Protein AF-A0A7R9PU24-F1 (afdb_monomer_lite)

Sequence (132 aa):
MDVPAMAMKAMMFADGCDGCYFPVEFQGIFLIQASGGVDGGVVTYSEIAIEADGIVPWGRCHSRRGNHIILKDSTGAEDCHRCLHLTMKTPNVIVLHTEGLARCYTNEDAARATCPTDKDVLEKKFNEIMLF

Radius of gyration: 17.46 Å; chains: 1; bounding box: 59×40×49 Å

Structure (mmCIF, N/CA/C/O backbone):
data_AF-A0A7R9PU24-F1
#
_entry.id   AF-A0A7R9PU24-F1
#
loop_
_atom_site.group_PDB
_atom_site.id
_atom_site.type_symbol
_atom_site.label_atom_id
_atom_site.label_alt_id
_atom_site.label_comp_id
_atom_site.label_asym_id
_atom_site.label_entity_id
_atom_site.label_seq_id
_atom_site.pdbx_PDB_ins_code
_atom_site.Cartn_x
_atom_site.Cartn_y
_atom_site.Cartn_z
_atom_site.occupancy
_atom_site.B_iso_or_equiv
_atom_site.auth_seq_id
_atom_site.auth_comp_id
_atom_site.auth_asym_id
_atom_site.auth_atom_id
_atom_site.pdbx_PDB_model_num
ATOM 1 N N . MET A 1 1 ? 42.529 -2.473 32.301 1.00 38.25 1 MET A N 1
ATOM 2 C CA . MET A 1 1 ? 42.707 -1.601 31.1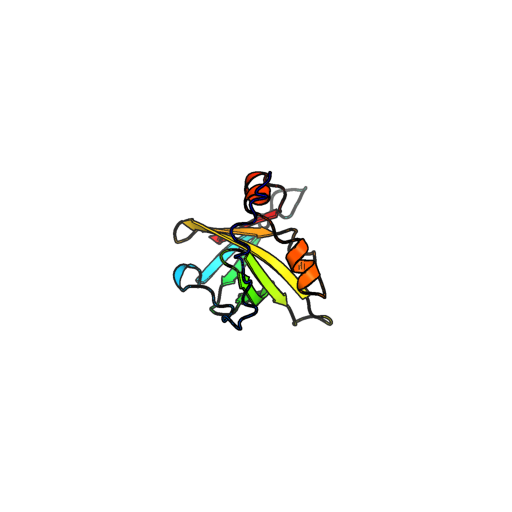32 1.00 38.25 1 MET A CA 1
ATOM 3 C C . MET A 1 1 ? 42.478 -2.475 29.904 1.00 38.25 1 MET A C 1
ATOM 5 O O . MET A 1 1 ? 43.338 -3.292 29.624 1.00 38.25 1 MET A O 1
ATOM 9 N N . ASP A 1 2 ? 41.344 -2.552 29.217 1.00 38.44 2 ASP A N 1
ATOM 10 C CA . ASP A 1 2 ? 40.055 -1.862 29.255 1.00 38.44 2 ASP A CA 1
ATOM 11 C C . ASP A 1 2 ? 39.055 -2.771 28.516 1.00 38.44 2 ASP A C 1
ATOM 13 O O . ASP A 1 2 ? 39.410 -3.420 27.533 1.00 38.44 2 ASP A O 1
ATOM 17 N N . VAL A 1 3 ? 37.817 -2.846 29.002 1.00 44.97 3 VAL A N 1
ATOM 18 C CA . VAL A 1 3 ? 36.692 -3.478 28.299 1.00 44.97 3 VAL A CA 1
ATOM 19 C C . VAL A 1 3 ? 36.123 -2.458 27.311 1.00 44.97 3 VAL A C 1
ATOM 21 O O . VAL A 1 3 ? 35.691 -1.399 27.766 1.00 44.97 3 VAL A O 1
ATOM 24 N N . PRO A 1 4 ? 35.979 -2.769 26.011 1.00 41.56 4 PRO A N 1
ATOM 25 C CA . PRO A 1 4 ? 34.916 -2.189 25.217 1.00 41.56 4 PRO A CA 1
ATOM 26 C C . PRO A 1 4 ? 33.795 -3.219 25.061 1.00 41.56 4 PRO A C 1
ATOM 28 O O . PRO A 1 4 ? 33.967 -4.322 24.541 1.00 41.56 4 PRO A O 1
ATOM 31 N N . ALA A 1 5 ? 32.625 -2.833 25.555 1.00 48.00 5 ALA A N 1
ATOM 32 C CA . ALA A 1 5 ? 31.369 -3.522 25.352 1.00 48.00 5 ALA A CA 1
ATOM 33 C C . ALA A 1 5 ? 30.999 -3.534 23.859 1.00 48.00 5 ALA A C 1
ATOM 35 O O . ALA A 1 5 ? 30.764 -2.486 23.266 1.00 48.00 5 ALA A O 1
ATOM 36 N N . MET A 1 6 ? 30.874 -4.721 23.268 1.00 39.22 6 MET A N 1
ATOM 37 C CA . MET A 1 6 ? 30.027 -4.945 22.091 1.00 39.22 6 MET A CA 1
ATOM 38 C C . MET A 1 6 ? 29.196 -6.199 22.334 1.00 39.22 6 MET A C 1
ATOM 40 O O . MET A 1 6 ? 29.400 -7.259 21.749 1.00 39.22 6 MET A O 1
ATOM 44 N N . ALA A 1 7 ? 28.267 -6.065 23.277 1.00 41.62 7 ALA A N 1
ATOM 45 C CA . ALA A 1 7 ? 27.180 -7.006 23.443 1.00 41.62 7 ALA A CA 1
ATOM 46 C C . ALA A 1 7 ? 26.103 -6.722 22.383 1.00 41.62 7 ALA A C 1
ATOM 48 O O . ALA A 1 7 ? 25.720 -5.576 22.163 1.00 41.62 7 ALA A O 1
ATOM 49 N N . MET A 1 8 ? 25.607 -7.809 21.789 1.00 39.47 8 MET A N 1
ATOM 50 C CA . MET A 1 8 ? 24.365 -7.909 21.013 1.00 39.47 8 MET A CA 1
ATOM 51 C C . MET A 1 8 ? 24.375 -7.280 19.614 1.00 39.47 8 MET A C 1
ATOM 53 O O . MET A 1 8 ? 23.608 -6.382 19.283 1.00 39.47 8 MET A O 1
ATOM 57 N N . LYS A 1 9 ? 25.156 -7.891 18.720 1.00 40.47 9 LYS A N 1
ATOM 58 C CA . LYS A 1 9 ? 24.836 -7.910 17.290 1.00 40.47 9 LYS A CA 1
ATOM 59 C C . LYS A 1 9 ? 23.733 -8.945 17.058 1.00 40.47 9 LYS A C 1
ATOM 61 O O . LYS A 1 9 ? 24.003 -10.087 16.709 1.00 40.47 9 LYS A O 1
ATOM 66 N N . ALA A 1 10 ? 22.495 -8.551 17.320 1.00 44.66 10 ALA A N 1
ATOM 67 C CA . ALA A 1 10 ? 21.322 -9.361 17.032 1.00 44.66 10 ALA A CA 1
ATOM 68 C C . ALA A 1 10 ? 20.235 -8.484 16.420 1.00 44.66 10 ALA A C 1
ATOM 70 O O . ALA A 1 10 ? 19.348 -8.012 17.113 1.00 44.66 10 ALA A O 1
ATOM 71 N N . MET A 1 11 ? 20.308 -8.300 15.106 1.00 37.00 11 MET A N 1
ATOM 72 C CA . MET A 1 11 ? 19.125 -8.369 14.255 1.00 37.00 11 MET A CA 1
ATOM 73 C C . MET A 1 11 ? 19.579 -9.094 12.999 1.00 37.00 11 MET A C 1
ATOM 75 O O . MET A 1 11 ? 20.125 -8.502 12.075 1.00 37.00 11 MET A O 1
ATOM 79 N N . MET A 1 12 ? 19.446 -10.417 13.030 1.00 37.59 12 MET A N 1
ATOM 80 C CA . MET A 1 12 ? 19.386 -11.197 11.808 1.00 37.59 12 MET A CA 1
ATOM 81 C C . MET A 1 12 ? 18.098 -10.765 11.116 1.00 37.59 12 MET A C 1
ATOM 83 O O . MET A 1 12 ? 17.005 -11.035 11.606 1.00 37.59 12 MET A O 1
ATOM 87 N N . PHE A 1 13 ? 18.221 -10.014 10.030 1.00 41.72 13 PHE A N 1
ATOM 88 C CA . PHE A 1 13 ? 17.125 -9.878 9.091 1.00 41.72 13 PHE A CA 1
ATOM 89 C C . PHE A 1 13 ? 17.193 -11.173 8.304 1.00 41.72 13 PHE A C 1
ATOM 91 O O . PHE A 1 13 ? 18.016 -11.322 7.405 1.00 41.72 13 PHE A O 1
ATOM 98 N N . ALA A 1 14 ? 16.442 -12.162 8.780 1.00 41.06 14 ALA A N 1
ATOM 99 C CA . ALA A 1 14 ? 16.131 -13.329 7.994 1.00 41.06 14 ALA A CA 1
ATOM 100 C C . ALA A 1 14 ? 15.476 -12.816 6.708 1.00 41.06 14 ALA A C 1
ATOM 102 O O . ALA A 1 14 ? 14.311 -12.429 6.709 1.00 41.06 14 ALA A O 1
ATOM 103 N N . ASP A 1 15 ? 16.267 -12.776 5.639 1.00 47.88 15 ASP A N 1
ATOM 104 C CA . ASP A 1 15 ? 15.805 -12.843 4.257 1.00 47.88 15 ASP A CA 1
ATOM 105 C C . ASP A 1 15 ? 15.262 -14.268 4.059 1.00 47.88 15 ASP A C 1
ATOM 107 O O . ASP A 1 15 ? 15.888 -15.166 3.504 1.00 47.88 15 ASP A O 1
ATOM 111 N N . GLY A 1 16 ? 14.167 -14.536 4.764 1.00 43.84 16 GLY A N 1
ATOM 112 C CA . GLY A 1 16 ? 13.409 -15.764 4.713 1.00 43.84 16 GLY A CA 1
ATOM 113 C C . GLY A 1 16 ? 12.125 -15.433 3.988 1.00 43.84 16 GLY A C 1
ATOM 114 O O . GLY A 1 16 ? 11.535 -14.386 4.237 1.00 43.84 16 GLY A O 1
ATOM 115 N N . CYS A 1 17 ? 11.732 -16.320 3.085 1.00 44.59 17 CYS A N 1
ATOM 116 C CA . CYS A 1 17 ? 10.502 -16.311 2.306 1.00 44.59 17 CYS A CA 1
ATOM 117 C C . CYS A 1 17 ? 9.255 -16.386 3.221 1.00 44.59 17 CYS A C 1
ATOM 119 O O . CYS A 1 17 ? 8.496 -17.351 3.182 1.00 44.59 17 CYS A O 1
ATOM 121 N N . ASP A 1 18 ? 9.085 -15.411 4.113 1.00 49.50 18 ASP A N 1
ATOM 122 C CA . ASP A 1 18 ? 7.924 -15.265 4.974 1.00 49.50 18 ASP A CA 1
ATOM 123 C C . ASP A 1 18 ? 6.843 -14.663 4.088 1.00 49.50 18 ASP A C 1
ATOM 125 O O . ASP A 1 18 ? 6.953 -13.526 3.620 1.00 49.50 18 ASP A O 1
ATOM 129 N N . GLY A 1 19 ? 5.874 -15.503 3.727 1.00 62.44 19 GLY A N 1
ATOM 130 C CA . GLY A 1 19 ? 4.837 -15.152 2.773 1.00 62.44 19 GLY A CA 1
ATOM 131 C C . GLY A 1 19 ? 4.240 -13.791 3.111 1.00 62.44 19 GLY A C 1
ATOM 132 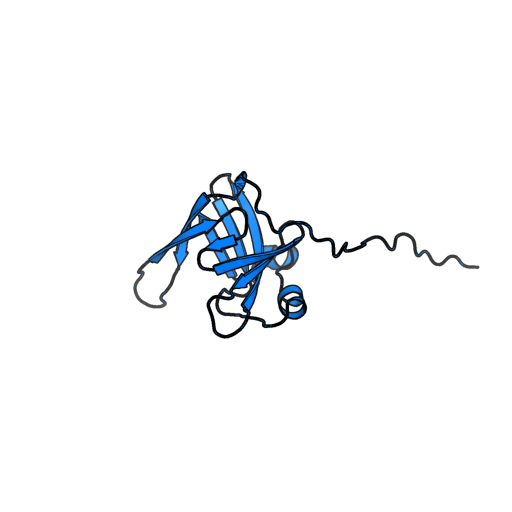O O . GLY A 1 19 ? 3.884 -13.520 4.257 1.00 62.44 19 GLY A O 1
ATOM 133 N N . CYS A 1 20 ? 4.164 -12.925 2.105 1.00 79.88 20 CYS A N 1
ATOM 134 C CA . CYS A 1 20 ? 3.643 -11.575 2.238 1.00 79.88 20 CYS A CA 1
ATOM 135 C C . CYS A 1 20 ? 2.115 -11.647 2.371 1.00 79.88 20 CYS A C 1
ATOM 137 O O . CYS A 1 20 ? 1.380 -11.368 1.429 1.00 79.88 20 CYS A O 1
ATOM 139 N N . TYR A 1 21 ? 1.656 -12.117 3.533 1.00 84.75 21 TYR A N 1
ATOM 140 C CA . TYR A 1 21 ? 0.252 -12.346 3.817 1.00 84.75 21 TYR A CA 1
ATOM 141 C C . TYR A 1 21 ? -0.282 -11.317 4.800 1.00 84.75 21 TYR A C 1
ATOM 143 O O . TYR A 1 21 ? 0.336 -11.041 5.835 1.00 84.75 21 TYR A O 1
ATOM 151 N N . PHE A 1 22 ? -1.452 -10.766 4.498 1.00 86.69 22 PHE A N 1
ATOM 152 C CA . PHE A 1 22 ? -2.192 -9.932 5.433 1.00 86.69 22 PHE A CA 1
ATOM 153 C C . PHE A 1 22 ? -2.983 -10.825 6.398 1.00 86.69 22 PHE A C 1
ATOM 155 O O . PHE A 1 22 ? -3.641 -11.767 5.953 1.00 86.69 22 PHE A O 1
ATOM 162 N N . PRO A 1 23 ? -2.935 -10.581 7.720 1.00 87.44 23 PRO A N 1
ATOM 163 C CA . PRO A 1 23 ? -3.785 -11.284 8.672 1.00 87.44 23 PRO A CA 1
ATOM 164 C C . PRO A 1 23 ? -5.254 -11.024 8.347 1.00 87.44 23 PRO A C 1
ATOM 166 O O . PRO A 1 23 ? -5.608 -9.960 7.841 1.00 87.44 23 PRO A O 1
ATOM 169 N N . VAL A 1 24 ? -6.108 -11.991 8.681 1.00 87.81 24 VAL A N 1
ATOM 170 C CA . VAL A 1 24 ? -7.550 -11.953 8.385 1.00 87.81 24 VAL A CA 1
ATOM 171 C C . VAL A 1 24 ? -8.242 -10.696 8.919 1.00 87.81 24 VAL A C 1
ATOM 173 O O . VAL A 1 24 ? -9.194 -10.222 8.319 1.00 87.81 24 VAL A O 1
ATOM 176 N N . GLU A 1 25 ? -7.726 -10.112 10.000 1.00 87.44 25 GLU A N 1
ATOM 177 C CA . GLU A 1 25 ? -8.252 -8.883 10.605 1.00 87.44 25 GLU A CA 1
ATOM 178 C C . GLU A 1 25 ? -8.113 -7.658 9.688 1.00 87.44 25 GLU A C 1
ATOM 180 O O . GLU A 1 25 ? -8.861 -6.699 9.827 1.00 87.44 25 GLU A O 1
ATOM 185 N N . PHE A 1 26 ? -7.146 -7.674 8.767 1.00 87.94 26 PHE A N 1
ATOM 186 C CA . PHE A 1 26 ? -6.931 -6.601 7.797 1.00 87.94 26 PHE A CA 1
ATOM 187 C C . PHE A 1 26 ? -7.583 -6.898 6.447 1.00 87.94 26 PHE A C 1
ATOM 189 O O . PHE A 1 26 ? -7.644 -6.004 5.610 1.00 87.94 26 PHE A O 1
ATOM 196 N N . GLN A 1 27 ? -8.026 -8.134 6.209 1.00 91.56 27 GLN A N 1
ATOM 197 C CA . GLN A 1 27 ? -8.616 -8.524 4.935 1.00 91.56 27 GLN A CA 1
ATOM 198 C C . GLN A 1 27 ? -10.052 -8.013 4.837 1.00 91.56 27 GLN A C 1
ATOM 200 O O . GLN A 1 27 ? -10.830 -8.117 5.785 1.00 91.56 27 GLN A O 1
ATOM 205 N N . GLY A 1 28 ? -10.416 -7.487 3.674 1.00 91.62 28 GLY A N 1
ATOM 206 C CA . GLY A 1 28 ? -11.738 -6.918 3.456 1.00 91.62 28 GLY A CA 1
ATOM 207 C C . GLY A 1 28 ? -11.767 -5.893 2.336 1.00 91.62 28 GLY A C 1
ATOM 208 O O . GLY A 1 28 ? -10.761 -5.620 1.681 1.00 91.62 28 GLY A O 1
ATOM 209 N N . ILE A 1 29 ? -12.950 -5.330 2.121 1.00 92.62 29 ILE A N 1
ATOM 210 C CA . ILE A 1 29 ? -13.173 -4.227 1.191 1.00 92.62 29 ILE A CA 1
ATOM 211 C C . ILE A 1 29 ? -13.369 -2.975 2.033 1.00 92.62 29 ILE A C 1
ATOM 213 O O . ILE A 1 29 ? -14.218 -2.960 2.923 1.00 92.62 29 ILE A O 1
ATOM 217 N N . PHE A 1 30 ? -12.584 -1.951 1.736 1.00 91.69 30 PHE A N 1
ATOM 218 C CA . PHE A 1 30 ? -12.573 -0.679 2.435 1.00 91.69 30 PHE A CA 1
ATOM 219 C C . PHE A 1 30 ? -12.826 0.464 1.462 1.00 91.69 30 PHE A C 1
ATOM 221 O O . PHE A 1 30 ? -12.519 0.378 0.271 1.00 91.69 30 PHE A O 1
ATOM 228 N N . LEU A 1 31 ? -13.330 1.573 1.984 1.00 89.81 31 LEU A N 1
ATOM 229 C CA . LEU A 1 31 ? -13.474 2.823 1.259 1.00 89.81 31 LEU A CA 1
ATOM 230 C C . LEU A 1 31 ? -12.365 3.786 1.662 1.00 89.81 31 LEU A C 1
ATOM 232 O O . LEU A 1 31 ? -12.130 4.033 2.845 1.00 89.81 31 LEU A O 1
ATOM 236 N N . ILE A 1 32 ? -11.717 4.379 0.664 1.00 87.94 32 ILE A N 1
ATOM 237 C CA . ILE A 1 32 ? -10.820 5.515 0.862 1.00 87.94 32 ILE A CA 1
ATOM 238 C C . ILE A 1 32 ? -11.483 6.790 0.372 1.00 87.94 32 ILE A C 1
ATOM 240 O O . ILE A 1 32 ? -12.174 6.807 -0.648 1.00 87.94 32 ILE A O 1
ATOM 244 N N . GLN A 1 33 ? -11.218 7.879 1.080 1.00 80.31 33 GLN A N 1
ATOM 245 C CA . GLN A 1 33 ? -11.568 9.221 0.640 1.00 80.31 33 GLN A CA 1
ATOM 246 C C . GLN A 1 33 ? -10.342 9.860 -0.008 1.00 80.31 33 GLN A C 1
ATOM 248 O O . GLN A 1 33 ? -9.370 10.184 0.674 1.00 80.31 33 GLN A O 1
ATOM 253 N N . ALA A 1 34 ? -10.384 10.061 -1.323 1.00 66.88 34 ALA A N 1
ATOM 254 C CA . ALA A 1 34 ? -9.402 10.891 -2.002 1.00 66.88 34 ALA A CA 1
ATOM 255 C C . ALA A 1 34 ? -9.865 12.351 -1.912 1.00 66.88 34 ALA A C 1
ATOM 257 O O . ALA A 1 34 ? -10.824 12.753 -2.574 1.00 66.88 34 ALA A O 1
ATOM 258 N N . SER A 1 35 ? -9.192 13.164 -1.095 1.00 57.75 35 SER A N 1
ATOM 259 C CA . SER A 1 35 ? -9.381 14.619 -1.071 1.00 57.75 35 SER A CA 1
ATOM 260 C C . SER A 1 35 ? -8.706 15.257 -2.292 1.00 57.75 35 SER A C 1
ATOM 262 O O . SER A 1 35 ? -7.678 15.923 -2.208 1.00 57.75 35 SER A O 1
ATOM 264 N N . GLY A 1 36 ? -9.269 15.009 -3.472 1.00 45.72 36 GLY A N 1
ATOM 265 C CA . GLY A 1 36 ? -8.804 15.587 -4.726 1.00 45.72 36 GLY A CA 1
ATOM 266 C C . GLY A 1 36 ? -9.506 16.907 -5.026 1.00 45.72 36 GLY A C 1
ATOM 267 O O . GLY A 1 36 ? -10.583 16.894 -5.606 1.00 45.72 36 GLY A O 1
ATOM 268 N N . GLY A 1 37 ? -8.881 18.041 -4.694 1.00 40.88 37 GLY A N 1
ATOM 269 C CA . GLY A 1 37 ? -9.208 19.314 -5.345 1.00 40.88 37 GLY A CA 1
ATOM 270 C C . GLY A 1 37 ? -9.081 20.557 -4.472 1.00 40.88 37 GLY A C 1
ATOM 271 O O . GLY A 1 37 ? -9.940 20.838 -3.640 1.00 40.88 37 GLY A O 1
ATOM 272 N N . VAL A 1 38 ? -8.063 21.371 -4.762 1.00 50.38 38 VAL A N 1
ATOM 273 C CA . VAL A 1 38 ? -8.018 22.814 -4.462 1.00 50.38 38 VAL A CA 1
ATOM 274 C C . VAL A 1 38 ? -9.006 23.532 -5.398 1.00 50.38 38 VAL A C 1
ATOM 276 O O . VAL A 1 38 ? -8.592 24.350 -6.199 1.00 50.38 38 VAL A O 1
ATOM 279 N N . ASP A 1 39 ? -10.281 23.132 -5.390 1.00 47.91 39 ASP A N 1
ATOM 280 C CA . ASP A 1 39 ? -11.431 23.846 -5.968 1.00 47.91 39 ASP A CA 1
ATOM 281 C C . ASP A 1 39 ? -12.711 23.026 -5.678 1.00 47.91 39 ASP A C 1
ATOM 283 O O . ASP A 1 39 ? -12.918 21.953 -6.240 1.00 47.91 39 ASP A O 1
ATOM 287 N N . GLY A 1 40 ? -13.564 23.472 -4.753 1.00 51.28 40 GLY A N 1
ATOM 288 C CA . GLY A 1 40 ? -14.982 23.077 -4.775 1.00 51.28 40 GLY A CA 1
ATOM 289 C C . GLY A 1 40 ? -15.412 21.661 -4.340 1.00 51.28 40 GLY A C 1
ATOM 290 O O . GLY A 1 40 ? -16.504 21.249 -4.714 1.00 51.28 40 GLY A O 1
ATOM 291 N N . GLY A 1 41 ? -14.655 20.934 -3.511 1.00 58.97 41 GLY A N 1
ATOM 292 C CA . GLY A 1 41 ? -15.246 19.976 -2.552 1.00 58.97 41 GLY A CA 1
ATOM 293 C C . GLY A 1 41 ? -15.933 18.710 -3.095 1.00 58.97 41 GLY A C 1
ATOM 294 O O . GLY A 1 41 ? -16.875 18.225 -2.467 1.00 58.97 41 GLY A O 1
ATOM 295 N N . VAL A 1 42 ? -15.476 18.133 -4.209 1.00 57.22 42 VAL A N 1
ATOM 296 C CA . VAL A 1 42 ? -15.907 16.780 -4.608 1.00 57.22 42 VAL A CA 1
ATOM 297 C C . VAL A 1 42 ? -15.061 15.748 -3.860 1.00 57.22 42 VAL A C 1
ATOM 299 O O . VAL A 1 42 ? -13.890 15.543 -4.164 1.00 57.22 42 VAL A O 1
ATOM 302 N N . VAL A 1 43 ? -15.652 15.110 -2.846 1.00 65.94 43 VAL A N 1
ATOM 303 C C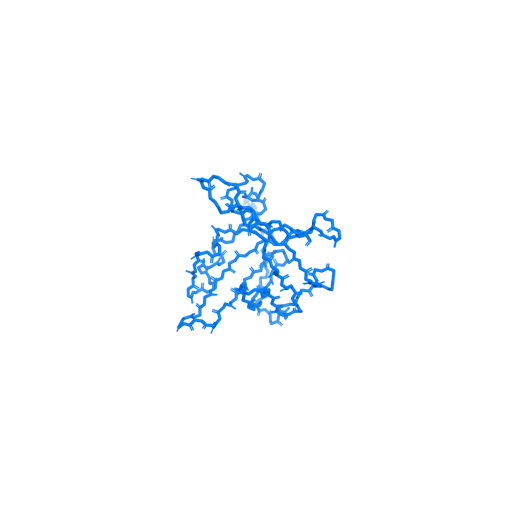A . VAL A 1 43 ? -15.040 13.969 -2.151 1.00 65.94 43 VAL A CA 1
ATOM 304 C C . VAL A 1 43 ? -15.282 12.722 -2.992 1.00 65.94 43 VAL A C 1
ATOM 306 O O . VAL A 1 43 ? -16.413 12.241 -3.079 1.00 65.94 43 VAL A O 1
ATOM 309 N N . THR A 1 44 ? -14.225 12.204 -3.611 1.00 73.75 44 THR A N 1
ATOM 310 C CA . THR A 1 44 ? -14.293 10.943 -4.353 1.00 73.75 44 THR A CA 1
ATOM 311 C C . THR A 1 44 ? -14.002 9.791 -3.405 1.00 73.75 44 THR A C 1
ATOM 313 O O . THR A 1 44 ? -12.981 9.785 -2.712 1.00 73.75 44 THR A O 1
ATOM 316 N N . TYR A 1 45 ? -14.904 8.814 -3.391 1.00 80.00 45 TYR A N 1
ATOM 317 C CA . TYR A 1 45 ? -14.706 7.553 -2.694 1.00 80.00 45 TYR A CA 1
ATOM 318 C C . TYR A 1 45 ? -14.206 6.512 -3.686 1.00 80.00 45 TYR A C 1
ATOM 320 O O . TYR A 1 45 ? -14.772 6.379 -4.772 1.00 80.00 45 TYR A O 1
ATOM 328 N N . SER A 1 46 ? -13.170 5.780 -3.297 1.00 86.19 46 SER A N 1
ATOM 329 C CA . SER A 1 46 ? -12.672 4.636 -4.058 1.00 86.19 46 SER A CA 1
ATOM 330 C C . SER A 1 46 ? -12.687 3.397 -3.177 1.00 86.19 46 SER A C 1
ATOM 332 O O . SER A 1 46 ? -12.324 3.462 -2.003 1.00 86.19 46 SER A O 1
ATOM 334 N N . GLU A 1 47 ? -13.097 2.271 -3.747 1.00 90.00 47 GLU A N 1
ATOM 335 C CA . GLU A 1 47 ? -13.044 0.971 -3.083 1.00 90.00 47 GLU A CA 1
ATOM 336 C C . GLU A 1 47 ? -11.640 0.377 -3.214 1.00 90.00 47 GLU A C 1
ATOM 338 O O . GLU A 1 47 ? -11.042 0.382 -4.292 1.00 90.00 47 GLU A O 1
ATOM 343 N N . ILE A 1 48 ? -11.119 -0.128 -2.100 1.00 90.94 48 ILE A N 1
ATOM 344 C CA . ILE A 1 48 ? -9.824 -0.791 -1.982 1.00 90.94 48 ILE A CA 1
ATOM 345 C C . ILE A 1 48 ? -10.059 -2.153 -1.346 1.00 90.94 48 ILE A C 1
ATOM 347 O O . ILE A 1 48 ? -10.674 -2.243 -0.286 1.00 90.94 48 ILE A O 1
ATOM 351 N N . ALA A 1 49 ? -9.544 -3.213 -1.959 1.00 92.31 49 ALA A N 1
ATOM 352 C CA . ALA A 1 49 ? -9.613 -4.552 -1.387 1.00 92.31 49 ALA A CA 1
ATOM 353 C C . ALA A 1 49 ? -8.248 -4.937 -0.817 1.00 92.31 49 ALA A C 1
ATOM 355 O O . ALA A 1 49 ? -7.258 -4.952 -1.547 1.00 92.31 49 ALA A O 1
ATOM 356 N N . ILE A 1 50 ? -8.197 -5.249 0.477 1.00 92.00 50 ILE A N 1
ATOM 357 C CA . ILE A 1 50 ? -7.046 -5.910 1.090 1.00 92.00 50 ILE A CA 1
ATOM 358 C C . ILE A 1 50 ? -7.321 -7.409 1.036 1.00 92.00 50 ILE A C 1
ATOM 360 O O . ILE A 1 50 ? -8.191 -7.929 1.736 1.00 92.00 50 ILE A O 1
ATOM 364 N N . GLU A 1 51 ? -6.587 -8.091 0.171 1.00 91.69 51 GLU A N 1
ATOM 365 C CA . GLU A 1 51 ? -6.642 -9.537 0.003 1.00 91.69 51 GLU A CA 1
ATOM 366 C C . GLU A 1 51 ? -5.573 -10.215 0.864 1.00 91.69 51 GLU A C 1
ATOM 368 O O . GLU A 1 51 ? -4.792 -9.565 1.561 1.00 91.69 51 GLU A O 1
ATOM 373 N N . ALA A 1 52 ? -5.515 -11.546 0.821 1.00 89.75 52 ALA A N 1
ATOM 374 C CA . ALA A 1 52 ? -4.481 -12.281 1.533 1.00 89.75 52 ALA A CA 1
ATOM 375 C C . ALA A 1 52 ? -3.077 -11.907 1.035 1.00 89.75 52 ALA A C 1
ATOM 377 O O . ALA A 1 52 ? -2.187 -11.774 1.863 1.00 89.75 52 ALA A O 1
ATOM 378 N N . ASP A 1 53 ? -2.882 -11.700 -0.271 1.00 89.06 53 ASP A N 1
ATOM 379 C CA . ASP A 1 53 ? -1.574 -11.479 -0.904 1.00 89.06 53 ASP A CA 1
ATOM 380 C C . ASP A 1 53 ? -1.383 -10.081 -1.515 1.00 89.06 53 ASP A C 1
ATOM 382 O O . ASP A 1 53 ? -0.390 -9.845 -2.203 1.00 89.06 53 ASP A O 1
ATOM 386 N N . GLY A 1 54 ? -2.286 -9.121 -1.296 1.00 91.06 54 GLY A N 1
ATOM 387 C CA . GLY A 1 54 ? -2.190 -7.825 -1.970 1.00 91.06 54 GLY A CA 1
ATOM 388 C C . GLY A 1 54 ? -3.209 -6.785 -1.533 1.00 91.06 54 GLY A C 1
ATOM 389 O O . GLY A 1 54 ? -4.115 -7.064 -0.757 1.00 91.06 54 GLY A O 1
ATOM 390 N N . ILE A 1 55 ? -3.040 -5.568 -2.050 1.00 91.06 55 ILE A N 1
ATOM 391 C CA . ILE A 1 55 ? -3.992 -4.470 -1.889 1.00 91.06 55 ILE A CA 1
ATOM 392 C C . ILE A 1 55 ? -4.372 -3.968 -3.280 1.00 91.06 55 ILE A C 1
ATOM 394 O O . ILE A 1 55 ? -3.570 -3.334 -3.965 1.00 91.06 55 ILE A O 1
ATOM 398 N N . VAL A 1 56 ? -5.596 -4.239 -3.714 1.00 90.44 56 VAL A N 1
ATOM 399 C CA . VAL A 1 56 ? -6.101 -3.860 -5.038 1.00 90.44 56 VAL A CA 1
ATOM 400 C C . VAL A 1 56 ? -6.749 -2.475 -4.955 1.00 90.44 56 VAL A C 1
ATOM 402 O O . VAL A 1 56 ? -7.556 -2.257 -4.051 1.00 90.44 56 VAL A O 1
ATOM 405 N N . PRO A 1 57 ? -6.432 -1.530 -5.868 1.00 87.56 57 PRO A N 1
ATOM 406 C CA . PRO A 1 57 ? -5.653 -1.660 -7.109 1.00 87.56 57 PRO A CA 1
ATOM 407 C C . PRO A 1 57 ? -4.166 -1.262 -6.994 1.00 87.56 57 PRO A C 1
ATOM 409 O O . PRO A 1 57 ? -3.529 -0.978 -8.002 1.00 87.56 57 PRO A O 1
ATOM 412 N N . TRP A 1 58 ? -3.598 -1.172 -5.793 1.00 87.88 58 TRP A N 1
ATOM 413 C CA . TRP A 1 58 ? -2.249 -0.625 -5.592 1.00 87.88 58 TRP A CA 1
ATOM 414 C C . TRP A 1 58 ? -1.101 -1.602 -5.857 1.00 87.88 58 TRP A C 1
ATOM 416 O O . TRP A 1 58 ? 0.018 -1.153 -6.114 1.00 87.88 58 TRP A O 1
ATOM 426 N N . GLY A 1 59 ? -1.352 -2.907 -5.782 1.00 89.50 59 GLY A N 1
ATOM 427 C CA . GLY A 1 59 ? -0.390 -3.951 -6.126 1.00 89.50 59 GLY A CA 1
ATOM 428 C C . GLY A 1 59 ? -0.448 -5.157 -5.192 1.00 89.50 59 GLY A C 1
ATOM 429 O O . GLY A 1 59 ? -1.218 -5.207 -4.233 1.00 89.50 59 GLY A O 1
ATOM 430 N N . ARG A 1 60 ? 0.404 -6.145 -5.464 1.00 90.62 60 ARG A N 1
ATOM 431 C CA . ARG A 1 60 ? 0.551 -7.345 -4.633 1.00 90.62 60 ARG A CA 1
ATOM 432 C C . ARG A 1 60 ? 1.644 -7.178 -3.596 1.00 90.62 60 ARG A C 1
ATOM 434 O O . ARG A 1 60 ? 2.598 -6.437 -3.790 1.00 90.62 60 ARG A O 1
ATOM 441 N N . CYS A 1 61 ? 1.514 -7.880 -2.489 1.00 89.81 61 CYS A N 1
ATOM 442 C CA . CYS A 1 61 ? 2.484 -7.904 -1.414 1.00 89.81 61 CYS A CA 1
ATOM 443 C C . CYS A 1 61 ? 3.758 -8.616 -1.898 1.00 89.81 61 CYS A C 1
ATOM 445 O O . CYS A 1 61 ? 3.724 -9.780 -2.292 1.00 89.81 61 CYS A O 1
ATOM 447 N N . HIS A 1 62 ? 4.885 -7.904 -1.902 1.00 90.00 62 HIS A N 1
ATOM 448 C CA . HIS A 1 62 ? 6.182 -8.447 -2.303 1.00 90.00 62 HIS A CA 1
ATOM 449 C C . HIS A 1 62 ? 7.011 -8.882 -1.099 1.00 90.00 62 HIS A C 1
ATOM 451 O O . HIS A 1 62 ? 7.508 -10.003 -1.062 1.00 90.00 62 HIS A O 1
ATOM 457 N N . SER A 1 63 ? 7.116 -8.000 -0.104 1.00 87.12 63 SER A N 1
ATOM 458 C CA . SER A 1 63 ? 7.835 -8.256 1.139 1.00 87.12 63 SER A CA 1
ATOM 459 C C . SER A 1 63 ? 7.149 -7.548 2.302 1.00 87.12 63 SER A C 1
ATOM 461 O O . SER A 1 63 ? 6.666 -6.422 2.159 1.00 87.12 63 SER A O 1
ATOM 463 N N . ARG A 1 64 ? 7.087 -8.200 3.464 1.00 85.56 64 ARG A N 1
ATOM 464 C CA . ARG A 1 64 ? 6.469 -7.649 4.672 1.00 85.56 64 ARG A CA 1
ATOM 465 C C . ARG A 1 64 ? 7.385 -7.815 5.870 1.00 85.56 64 ARG A C 1
ATOM 467 O O . ARG A 1 64 ? 7.925 -8.884 6.126 1.00 85.56 64 ARG A O 1
ATOM 474 N N . ARG A 1 65 ? 7.496 -6.750 6.661 1.00 84.62 65 ARG A N 1
ATOM 475 C CA . ARG A 1 65 ? 8.244 -6.735 7.913 1.00 84.62 65 ARG A CA 1
ATOM 476 C C . ARG A 1 65 ? 7.457 -6.004 8.993 1.00 84.62 65 ARG A C 1
ATOM 478 O O . ARG A 1 65 ? 7.522 -4.784 9.119 1.00 84.62 65 ARG A O 1
ATOM 485 N N . GLY A 1 66 ? 6.696 -6.771 9.771 1.00 84.81 66 GLY A N 1
ATOM 486 C CA . GLY A 1 66 ? 5.789 -6.225 10.781 1.00 84.81 66 GLY A CA 1
ATOM 487 C C . GLY A 1 66 ? 4.685 -5.386 10.135 1.00 84.81 66 GLY A C 1
ATOM 488 O O . GLY A 1 66 ? 3.840 -5.920 9.411 1.00 84.81 66 GLY A O 1
ATOM 489 N N . ASN A 1 67 ? 4.721 -4.077 10.384 1.00 85.50 67 ASN A N 1
ATOM 490 C CA . ASN A 1 67 ? 3.763 -3.108 9.845 1.00 85.50 67 ASN A CA 1
ATOM 491 C C . ASN A 1 67 ? 4.224 -2.470 8.529 1.00 85.50 67 ASN A C 1
ATOM 493 O O . ASN A 1 67 ? 3.452 -1.757 7.896 1.00 85.50 67 ASN A O 1
ATOM 497 N N . HIS A 1 68 ? 5.468 -2.716 8.108 1.00 87.69 68 HIS A N 1
ATOM 498 C CA . HIS A 1 68 ? 6.003 -2.200 6.853 1.00 87.69 68 HIS A CA 1
ATOM 499 C C . HIS A 1 68 ? 5.755 -3.233 5.759 1.00 87.69 68 HIS A C 1
ATOM 501 O O . HIS A 1 68 ? 6.193 -4.381 5.876 1.00 87.69 68 HIS A O 1
ATOM 507 N N . ILE A 1 69 ? 5.071 -2.832 4.698 1.00 89.19 69 ILE A N 1
ATOM 508 C CA . ILE A 1 69 ? 4.755 -3.674 3.550 1.00 89.19 69 ILE A CA 1
ATOM 509 C C . ILE A 1 69 ? 5.294 -3.017 2.288 1.00 89.19 69 ILE A C 1
ATOM 511 O O . ILE A 1 69 ? 5.028 -1.848 2.021 1.00 89.19 69 ILE A O 1
ATOM 515 N N . ILE A 1 70 ? 6.029 -3.787 1.496 1.00 89.81 70 ILE A N 1
ATOM 516 C CA . ILE A 1 70 ? 6.422 -3.421 0.144 1.00 89.81 70 ILE A CA 1
ATOM 517 C C . ILE A 1 70 ? 5.413 -4.059 -0.802 1.00 89.81 70 ILE A C 1
ATOM 519 O O . ILE A 1 70 ? 5.364 -5.283 -0.935 1.00 89.81 70 ILE A O 1
ATOM 523 N N . LEU A 1 71 ? 4.608 -3.228 -1.458 1.00 90.56 71 LEU A N 1
ATOM 524 C CA . LEU A 1 71 ? 3.782 -3.661 -2.575 1.00 90.56 71 LEU A CA 1
ATOM 525 C C . LEU A 1 71 ? 4.582 -3.596 -3.869 1.00 90.56 71 LEU A C 1
ATOM 527 O O . LEU A 1 71 ? 5.389 -2.689 -4.070 1.00 90.56 71 LEU A O 1
ATOM 531 N N . LYS A 1 72 ? 4.306 -4.544 -4.753 1.00 89.94 72 LYS A N 1
ATOM 532 C CA . LYS A 1 72 ? 4.768 -4.604 -6.125 1.00 89.94 72 LYS A CA 1
ATOM 533 C C . LYS A 1 72 ? 3.557 -4.574 -7.047 1.00 89.94 72 LYS A C 1
ATOM 535 O O . LYS A 1 72 ? 2.698 -5.454 -6.996 1.00 89.94 72 LYS A O 1
ATOM 540 N N . ASP A 1 73 ? 3.504 -3.566 -7.897 1.00 89.19 73 ASP A N 1
ATOM 541 C CA . ASP A 1 73 ? 2.563 -3.504 -9.005 1.00 89.19 73 ASP A CA 1
ATOM 542 C C . ASP A 1 73 ? 3.297 -3.851 -10.301 1.00 89.19 73 ASP A C 1
ATOM 544 O O . ASP A 1 73 ? 4.212 -3.140 -10.713 1.00 89.19 73 ASP A O 1
ATOM 548 N N . SER A 1 74 ? 2.906 -4.965 -10.917 1.00 81.69 74 SER A N 1
ATOM 549 C CA . SER A 1 74 ? 3.446 -5.445 -12.198 1.00 81.69 74 SER A CA 1
ATOM 550 C C . SER A 1 74 ? 2.443 -5.255 -13.342 1.00 81.69 74 SER A C 1
ATOM 552 O O . SER A 1 74 ? 2.574 -5.876 -14.392 1.00 81.69 74 SER A O 1
ATOM 554 N N . THR A 1 75 ? 1.406 -4.437 -13.136 1.00 76.19 75 THR A N 1
ATOM 555 C CA . THR A 1 75 ? 0.368 -4.171 -14.147 1.00 76.19 75 THR A CA 1
ATOM 556 C C . THR A 1 75 ? 0.873 -3.230 -15.254 1.00 76.19 75 THR A C 1
ATOM 558 O O . THR A 1 75 ? 0.302 -3.187 -16.343 1.00 76.19 75 THR A O 1
ATOM 561 N N . GLY A 1 76 ? 1.942 -2.470 -14.987 1.00 70.12 76 GLY A N 1
ATOM 562 C CA . GLY A 1 76 ? 2.576 -1.542 -15.925 1.00 70.12 76 GLY A CA 1
ATOM 563 C C . GLY A 1 76 ? 3.696 -2.153 -16.778 1.00 70.12 76 GLY A C 1
ATOM 564 O O . GLY A 1 76 ? 3.901 -3.362 -16.816 1.00 70.12 76 GLY A O 1
ATOM 565 N N . ALA A 1 77 ? 4.439 -1.285 -17.474 1.00 70.00 77 ALA A N 1
ATOM 566 C CA . ALA A 1 77 ? 5.596 -1.679 -18.288 1.00 70.00 77 ALA A CA 1
ATOM 567 C C . ALA A 1 77 ? 6.832 -2.060 -17.451 1.00 70.00 77 ALA A C 1
ATOM 569 O O . ALA A 1 77 ? 7.692 -2.795 -17.930 1.00 70.00 77 ALA A O 1
ATOM 570 N N . GLU A 1 78 ? 6.915 -1.561 -16.217 1.00 80.25 78 GLU A N 1
ATOM 571 C CA . GLU A 1 78 ? 8.003 -1.825 -15.278 1.00 80.25 78 GLU A CA 1
ATOM 572 C C . GLU A 1 78 ? 7.436 -2.254 -13.926 1.00 80.25 78 GLU A C 1
ATOM 574 O O . GLU A 1 78 ? 6.338 -1.848 -13.535 1.00 80.25 78 GLU A O 1
ATOM 579 N N . ASP A 1 79 ? 8.209 -3.068 -13.210 1.00 83.50 79 ASP A N 1
ATOM 580 C CA . ASP A 1 79 ? 7.877 -3.496 -11.860 1.00 83.50 79 ASP A CA 1
ATOM 581 C C . ASP A 1 79 ? 7.959 -2.314 -10.894 1.00 83.50 79 ASP A C 1
ATOM 583 O O . ASP A 1 79 ? 9.018 -1.710 -10.707 1.00 83.50 79 ASP A O 1
ATOM 587 N N . CYS A 1 80 ? 6.829 -1.997 -10.266 1.00 87.31 80 CYS A N 1
ATOM 588 C CA . CYS A 1 80 ? 6.724 -0.847 -9.394 1.00 87.31 80 CYS A CA 1
ATOM 589 C C . CYS A 1 80 ? 6.643 -1.239 -7.922 1.00 87.31 80 CYS A C 1
ATOM 591 O O . CYS A 1 80 ? 5.602 -1.690 -7.441 1.00 87.31 80 CYS A O 1
ATOM 593 N N . HIS A 1 81 ? 7.726 -1.005 -7.189 1.00 89.31 81 HIS A N 1
ATOM 594 C CA . HIS A 1 81 ? 7.821 -1.223 -5.754 1.00 89.31 81 HIS A CA 1
ATOM 595 C C . HIS A 1 81 ? 7.463 0.042 -4.971 1.00 89.31 81 HIS A C 1
ATOM 597 O O . HIS A 1 81 ? 7.946 1.139 -5.269 1.00 89.31 81 HIS A O 1
ATOM 603 N N . ARG A 1 82 ? 6.630 -0.115 -3.939 1.00 89.12 82 ARG A N 1
ATOM 604 C CA . ARG A 1 82 ? 6.199 0.966 -3.043 1.00 89.12 82 ARG A CA 1
ATOM 605 C C . ARG A 1 82 ? 6.157 0.473 -1.609 1.00 89.12 82 ARG A C 1
ATOM 607 O O . ARG A 1 82 ? 5.558 -0.564 -1.343 1.00 89.12 82 ARG A O 1
ATOM 614 N N . CYS A 1 83 ? 6.744 1.231 -0.687 1.00 89.06 83 CYS A N 1
ATOM 615 C CA . CYS A 1 83 ? 6.642 0.923 0.733 1.00 89.06 83 CYS A CA 1
ATOM 616 C C . CYS A 1 83 ? 5.484 1.669 1.402 1.00 89.06 83 CYS A C 1
ATOM 618 O O . CYS A 1 83 ? 5.291 2.873 1.205 1.00 89.06 83 CYS A O 1
ATOM 620 N N . LEU A 1 84 ? 4.733 0.927 2.209 1.00 89.00 84 LEU A N 1
ATOM 621 C CA . LEU A 1 84 ? 3.570 1.362 2.961 1.00 89.00 84 LEU A CA 1
ATOM 622 C C . LEU A 1 84 ? 3.734 0.922 4.416 1.00 89.00 84 LEU A C 1
ATOM 624 O O . LEU A 1 84 ? 4.218 -0.174 4.690 1.00 89.00 84 LEU A O 1
ATOM 628 N N . HIS A 1 85 ? 3.284 1.748 5.349 1.00 89.75 85 HIS A N 1
ATOM 629 C CA . HIS A 1 85 ? 3.169 1.384 6.753 1.00 89.75 85 HIS A CA 1
ATOM 630 C C . HIS A 1 85 ? 1.688 1.228 7.110 1.00 89.75 85 HIS A C 1
ATOM 632 O O . HIS A 1 85 ? 0.947 2.211 7.114 1.00 89.75 85 HIS A O 1
ATOM 638 N N . LEU A 1 86 ? 1.244 0.007 7.409 1.00 88.19 86 LEU A N 1
ATOM 639 C CA . LEU A 1 86 ? -0.137 -0.279 7.806 1.00 88.19 86 LEU A CA 1
ATOM 640 C C . LEU A 1 86 ? -0.293 -0.233 9.326 1.00 88.19 86 LEU A C 1
ATOM 642 O O . LEU A 1 86 ? 0.418 -0.914 10.059 1.00 88.19 86 LEU A O 1
ATOM 646 N N . THR A 1 87 ? -1.296 0.506 9.791 1.00 89.06 87 THR A N 1
ATOM 647 C CA . THR A 1 87 ? -1.679 0.579 11.203 1.00 89.06 87 THR A CA 1
ATOM 648 C C . THR A 1 87 ? -3.175 0.355 11.347 1.00 89.06 87 THR A C 1
ATOM 650 O O . THR A 1 87 ? -3.970 1.121 10.811 1.00 89.06 87 THR A O 1
ATOM 653 N N . MET A 1 88 ? -3.587 -0.637 12.129 1.00 88.25 88 MET A N 1
ATOM 654 C CA . MET A 1 88 ? -4.990 -0.779 12.518 1.00 88.25 88 MET A CA 1
ATOM 655 C C . MET A 1 88 ? -5.295 0.177 13.675 1.00 88.25 88 MET A C 1
ATOM 657 O O . MET A 1 88 ? -4.657 0.103 14.725 1.00 88.25 88 MET A O 1
ATOM 661 N N . LYS A 1 89 ? -6.240 1.104 13.487 1.00 88.69 89 LYS A N 1
ATOM 662 C CA . LYS A 1 89 ? -6.704 2.009 14.554 1.00 88.69 89 LYS A CA 1
ATOM 663 C C . LYS A 1 89 ? -7.880 1.413 15.307 1.00 88.69 89 LYS A C 1
ATOM 665 O O . LYS A 1 89 ? -7.920 1.468 16.532 1.00 88.69 89 LYS A O 1
ATOM 670 N N . THR A 1 90 ? -8.826 0.849 14.570 1.00 86.25 90 THR A N 1
ATOM 671 C CA . THR A 1 90 ? -9.970 0.095 15.088 1.00 86.25 90 THR A CA 1
ATOM 672 C C . THR A 1 90 ? -10.222 -1.096 14.154 1.00 86.25 90 THR A C 1
ATOM 674 O O . THR A 1 90 ? -9.644 -1.122 13.066 1.00 86.25 90 THR A O 1
ATOM 677 N N . PRO A 1 91 ? -11.079 -2.067 14.521 1.00 83.12 91 PRO A N 1
ATOM 678 C CA . PRO A 1 91 ? -11.335 -3.247 13.687 1.00 83.12 91 PRO A CA 1
ATOM 679 C C . PRO A 1 91 ? -11.810 -2.943 12.259 1.00 83.12 91 PRO A C 1
ATOM 681 O O . PRO A 1 91 ? -11.657 -3.784 11.387 1.00 83.12 91 PRO A O 1
ATOM 684 N N . ASN A 1 92 ? -12.355 -1.744 12.020 1.00 84.31 92 ASN A N 1
ATOM 685 C CA . ASN A 1 92 ? -12.854 -1.314 10.711 1.00 84.31 92 ASN A CA 1
ATOM 686 C C . ASN A 1 92 ? -12.114 -0.082 10.172 1.00 84.31 92 ASN A C 1
ATOM 688 O O . ASN A 1 92 ? -12.529 0.479 9.171 1.00 84.31 92 ASN A O 1
ATOM 692 N N . VAL A 1 93 ? -11.072 0.402 10.858 1.00 88.94 93 VAL A N 1
ATOM 693 C CA . VAL A 1 93 ? -10.333 1.593 10.422 1.00 88.94 93 VAL A CA 1
ATOM 694 C C . VAL A 1 93 ? -8.855 1.274 10.351 1.00 88.94 93 VAL A C 1
ATOM 696 O O . VAL A 1 93 ? -8.172 1.153 11.376 1.00 88.94 93 VAL A O 1
ATOM 699 N N . ILE A 1 94 ? -8.363 1.176 9.122 1.00 90.56 94 ILE A N 1
ATOM 700 C CA . ILE A 1 94 ? -6.956 0.947 8.812 1.00 90.56 94 ILE A CA 1
ATOM 701 C C . ILE A 1 94 ? -6.376 2.257 8.296 1.00 90.56 94 ILE A C 1
ATOM 703 O O . ILE A 1 94 ? -6.952 2.936 7.454 1.00 90.56 94 ILE A O 1
ATOM 707 N N . VAL A 1 95 ? -5.218 2.629 8.820 1.00 89.50 95 VAL A N 1
ATOM 708 C CA . VAL A 1 95 ? -4.497 3.830 8.419 1.00 89.50 95 VAL A CA 1
ATOM 709 C C . VAL A 1 95 ? -3.189 3.420 7.787 1.00 89.50 95 VAL A C 1
ATOM 711 O O . VAL A 1 95 ? -2.456 2.583 8.317 1.00 89.50 95 VAL A O 1
ATOM 714 N N . LEU A 1 96 ? -2.916 4.018 6.643 1.00 88.75 96 LEU A N 1
ATOM 715 C CA . LEU A 1 96 ? -1.850 3.615 5.762 1.00 88.75 96 LEU A CA 1
ATOM 716 C C . LEU A 1 96 ? -0.970 4.824 5.474 1.00 88.75 96 LEU A C 1
ATOM 718 O O . LEU A 1 96 ? -1.441 5.834 4.954 1.00 88.75 96 LEU A O 1
ATOM 722 N N . HIS A 1 97 ? 0.305 4.729 5.840 1.00 89.00 97 HIS A N 1
ATOM 723 C CA . HIS A 1 97 ? 1.272 5.805 5.645 1.00 89.00 97 HIS A CA 1
ATOM 724 C C . HIS A 1 97 ? 2.209 5.465 4.496 1.00 89.00 97 HIS A C 1
ATOM 726 O O . HIS A 1 97 ? 2.750 4.363 4.422 1.00 89.00 97 HIS A O 1
ATOM 732 N N . THR A 1 98 ? 2.407 6.408 3.584 1.00 87.06 98 THR A N 1
ATOM 733 C CA . THR A 1 98 ? 3.255 6.218 2.405 1.00 87.06 98 THR A CA 1
ATOM 734 C C . THR A 1 98 ? 3.860 7.532 1.938 1.00 87.06 98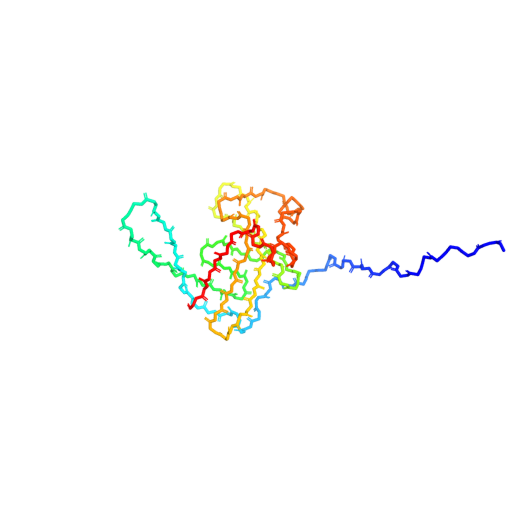 THR A C 1
ATOM 736 O O . THR A 1 98 ? 3.326 8.606 2.202 1.00 87.06 98 THR A O 1
ATOM 739 N N . GLU A 1 99 ? 4.982 7.478 1.217 1.00 82.88 99 GLU A N 1
ATOM 740 C CA . GLU A 1 99 ? 5.536 8.670 0.559 1.00 82.88 99 GLU A CA 1
ATOM 741 C C . GLU A 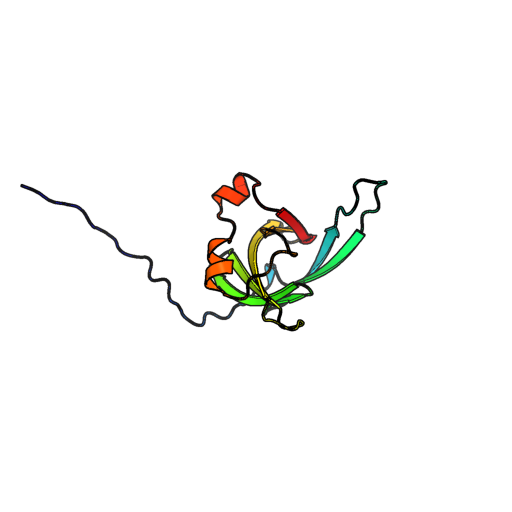1 99 ? 4.572 9.198 -0.519 1.00 82.88 99 GLU A C 1
ATOM 743 O O . GLU A 1 99 ? 4.537 10.390 -0.813 1.00 82.88 99 GLU A O 1
ATOM 748 N N . GLY A 1 100 ? 3.708 8.324 -1.039 1.00 77.75 100 GLY A N 1
ATOM 749 C CA . GLY A 1 100 ? 2.652 8.640 -1.989 1.00 77.75 100 GLY A CA 1
ATOM 750 C C . GLY A 1 100 ? 2.514 7.531 -3.024 1.00 77.75 100 GLY A C 1
ATOM 751 O O . GLY A 1 100 ? 3.504 6.980 -3.494 1.00 77.75 100 GLY A O 1
ATOM 752 N N . LEU A 1 101 ? 1.281 7.238 -3.438 1.00 78.62 101 LEU A N 1
ATOM 753 C CA . LEU A 1 101 ? 0.995 6.179 -4.418 1.00 78.62 101 LEU A CA 1
ATOM 754 C C . LEU A 1 101 ? 1.578 6.471 -5.817 1.00 78.62 101 LEU A C 1
ATOM 756 O O . LEU A 1 101 ? 1.772 5.557 -6.617 1.00 78.62 101 LEU A O 1
ATOM 760 N N . ALA A 1 102 ? 1.883 7.741 -6.105 1.00 76.25 102 ALA A N 1
ATOM 761 C CA . ALA A 1 102 ? 2.488 8.180 -7.361 1.00 76.25 102 ALA A CA 1
ATOM 762 C C . ALA A 1 102 ? 4.007 7.932 -7.438 1.00 76.25 102 ALA A C 1
ATOM 764 O O . ALA A 1 102 ? 4.552 7.854 -8.538 1.00 76.25 102 ALA A O 1
ATOM 765 N N . ARG A 1 103 ? 4.703 7.823 -6.295 1.00 78.38 103 ARG A N 1
ATOM 766 C CA . ARG A 1 103 ? 6.142 7.523 -6.254 1.00 78.38 103 ARG A CA 1
ATOM 767 C C . ARG A 1 103 ? 6.330 6.019 -6.447 1.00 78.38 103 ARG A C 1
ATOM 769 O O . ARG A 1 103 ? 5.628 5.216 -5.837 1.00 78.38 103 ARG A O 1
ATOM 776 N N . CYS A 1 104 ? 7.250 5.653 -7.329 1.00 82.31 104 CYS A N 1
ATOM 777 C CA . CYS A 1 104 ? 7.480 4.283 -7.761 1.00 82.31 104 CYS A CA 1
ATOM 778 C C . CYS A 1 104 ? 8.980 4.006 -7.825 1.00 82.31 104 CYS A C 1
ATOM 780 O O . CYS A 1 104 ? 9.729 4.842 -8.333 1.00 82.31 104 CYS A O 1
ATOM 782 N N . TYR A 1 105 ? 9.406 2.838 -7.350 1.00 86.12 105 TYR A N 1
ATOM 783 C CA . TYR A 1 105 ? 10.797 2.402 -7.415 1.00 86.12 105 TYR A CA 1
ATOM 784 C C . TYR A 1 105 ? 10.895 1.078 -8.162 1.00 86.12 105 TYR A C 1
ATOM 786 O O . TYR A 1 105 ? 10.109 0.171 -7.923 1.00 86.12 105 TYR A O 1
ATOM 794 N N . THR A 1 106 ? 11.894 0.932 -9.025 1.00 86.81 106 THR A N 1
ATOM 795 C CA . THR A 1 106 ? 12.173 -0.334 -9.727 1.00 86.81 106 THR A CA 1
ATOM 796 C C . THR A 1 106 ? 13.006 -1.305 -8.893 1.00 86.81 106 THR A C 1
ATOM 798 O O . THR A 1 106 ? 13.208 -2.450 -9.284 1.00 86.81 106 THR A O 1
ATOM 801 N N . ASN A 1 107 ? 13.508 -0.857 -7.739 1.00 83.75 107 ASN A N 1
ATOM 802 C CA . ASN A 1 107 ? 14.377 -1.633 -6.868 1.00 83.75 107 ASN A CA 1
ATOM 803 C C . ASN A 1 107 ? 13.775 -1.716 -5.458 1.00 83.75 107 ASN A C 1
ATOM 805 O O . ASN A 1 107 ? 13.410 -0.689 -4.878 1.00 83.75 107 ASN A O 1
ATOM 809 N N . GLU A 1 108 ? 13.688 -2.931 -4.908 1.00 83.12 108 GLU A N 1
ATOM 810 C CA . GLU A 1 108 ? 13.142 -3.175 -3.570 1.00 83.12 108 GLU A CA 1
ATOM 811 C C . GLU A 1 108 ? 13.921 -2.406 -2.494 1.00 83.12 108 GLU A C 1
ATOM 813 O O . GLU A 1 108 ? 13.317 -1.780 -1.623 1.00 83.12 108 GLU A O 1
ATOM 818 N N . ASP A 1 109 ? 15.252 -2.384 -2.574 1.00 83.62 109 ASP A N 1
ATOM 819 C CA . ASP A 1 109 ? 16.087 -1.728 -1.567 1.00 83.62 109 ASP A CA 1
ATOM 820 C C . ASP A 1 109 ? 15.917 -0.208 -1.573 1.00 83.62 109 ASP A C 1
ATOM 822 O O . ASP A 1 109 ? 15.944 0.427 -0.516 1.00 83.62 109 ASP A O 1
ATOM 826 N N . ALA A 1 110 ? 15.660 0.372 -2.749 1.00 83.44 110 ALA A N 1
ATOM 827 C CA . ALA A 1 110 ? 15.332 1.787 -2.872 1.00 83.44 110 ALA A CA 1
ATOM 828 C C . ALA A 1 110 ? 13.969 2.097 -2.233 1.00 83.44 110 ALA A C 1
ATOM 830 O O . ALA A 1 110 ? 13.878 3.026 -1.434 1.00 83.44 110 ALA A O 1
ATOM 831 N N . ALA A 1 111 ? 12.942 1.282 -2.507 1.00 83.81 111 ALA A N 1
ATOM 832 C CA . ALA A 1 111 ? 11.626 1.429 -1.877 1.00 83.81 111 ALA A CA 1
ATOM 833 C C . ALA A 1 111 ? 11.690 1.246 -0.353 1.00 83.81 111 ALA A C 1
ATOM 835 O O . ALA A 1 111 ? 10.967 1.901 0.399 1.00 83.81 111 ALA A O 1
ATOM 836 N N . ARG A 1 112 ? 12.566 0.353 0.119 1.00 82.50 112 ARG A N 1
ATOM 837 C CA . ARG A 1 112 ? 12.760 0.084 1.545 1.00 82.50 112 ARG A CA 1
ATOM 838 C C . ARG A 1 112 ? 13.401 1.260 2.270 1.00 82.50 112 ARG A C 1
ATOM 840 O O . ARG A 1 112 ? 13.019 1.560 3.399 1.00 82.50 112 ARG A O 1
ATOM 847 N N . ALA A 1 113 ? 14.355 1.931 1.628 1.00 82.94 113 ALA A N 1
ATOM 848 C CA . ALA A 1 113 ? 15.004 3.117 2.181 1.00 82.94 113 ALA A CA 1
ATOM 849 C C . ALA A 1 113 ? 14.025 4.287 2.378 1.00 82.94 113 ALA A C 1
ATOM 851 O O . ALA A 1 113 ? 14.265 5.145 3.223 1.00 82.94 113 ALA A O 1
ATOM 852 N N . THR A 1 114 ? 12.915 4.297 1.636 1.00 80.12 114 THR A N 1
ATOM 853 C CA . THR A 1 114 ? 11.859 5.313 1.724 1.00 80.12 114 THR A CA 1
ATOM 854 C C . THR A 1 114 ? 10.637 4.842 2.514 1.00 80.12 114 THR A C 1
ATOM 856 O O . THR A 1 114 ? 9.592 5.493 2.476 1.00 80.12 114 THR A O 1
ATOM 859 N N . CYS A 1 115 ? 10.726 3.711 3.223 1.00 80.88 115 CYS A N 1
ATOM 860 C CA . CYS A 1 115 ? 9.662 3.286 4.125 1.00 80.88 115 CYS A CA 1
ATOM 861 C C . CYS A 1 115 ? 9.477 4.311 5.256 1.00 80.88 115 CYS A C 1
ATOM 863 O O . CYS A 1 115 ? 10.467 4.670 5.902 1.00 80.88 115 CYS A O 1
ATOM 865 N N . PRO A 1 116 ? 8.232 4.714 5.570 1.00 76.94 116 PRO A N 1
ATOM 866 C CA . PRO A 1 116 ? 7.963 5.484 6.776 1.00 76.94 116 PRO A CA 1
ATOM 867 C C . PRO A 1 116 ? 8.466 4.715 7.999 1.00 76.94 116 PRO A C 1
ATOM 869 O O . PRO A 1 116 ? 8.153 3.534 8.150 1.00 76.94 116 PRO A O 1
ATOM 872 N N . THR A 1 117 ? 9.228 5.365 8.878 1.00 74.56 117 THR A N 1
ATOM 873 C CA . THR A 1 117 ? 9.493 4.808 10.212 1.00 74.56 117 THR A CA 1
ATOM 874 C C . THR A 1 117 ? 8.391 5.225 11.182 1.00 74.56 117 THR A C 1
ATOM 876 O O . THR A 1 117 ? 7.736 6.246 10.968 1.00 74.56 117 THR A O 1
ATOM 879 N N . ASP A 1 118 ? 8.215 4.503 12.295 1.00 70.56 118 ASP A N 1
ATOM 880 C CA . ASP A 1 118 ? 7.256 4.881 13.346 1.00 70.56 118 ASP A CA 1
ATOM 881 C C . ASP A 1 118 ? 7.407 6.349 13.786 1.00 70.56 118 ASP A C 1
ATOM 883 O O . ASP A 1 118 ? 6.422 7.030 14.068 1.00 70.56 118 ASP A O 1
ATOM 887 N N . LYS A 1 119 ? 8.642 6.868 13.810 1.00 69.31 119 LYS A N 1
ATOM 888 C CA . LYS A 1 119 ? 8.916 8.271 14.150 1.00 69.31 119 LYS A CA 1
ATOM 889 C C . LYS A 1 119 ? 8.367 9.229 13.101 1.00 69.31 119 LYS A C 1
ATOM 891 O O . LYS A 1 119 ? 7.734 10.215 13.460 1.00 69.31 119 LYS A O 1
ATOM 896 N N . ASP A 1 120 ? 8.551 8.923 11.824 1.00 72.75 120 ASP A N 1
ATOM 897 C CA . ASP A 1 120 ? 8.067 9.787 10.752 1.00 72.75 120 ASP A CA 1
ATOM 898 C C . ASP A 1 120 ? 6.542 9.757 10.605 1.00 72.75 120 ASP A C 1
ATOM 900 O O . ASP A 1 120 ? 5.932 10.763 10.231 1.00 72.75 120 ASP A O 1
ATOM 904 N N . VAL A 1 121 ? 5.925 8.616 10.933 1.00 70.50 121 VAL A N 1
ATOM 905 C CA . VAL A 1 121 ? 4.468 8.478 11.053 1.00 70.50 121 VAL A CA 1
ATOM 906 C C . VAL A 1 121 ? 3.944 9.387 12.167 1.00 70.50 121 VAL A C 1
ATOM 908 O O . VAL A 1 121 ? 2.982 10.127 11.960 1.00 70.50 121 VAL A O 1
ATOM 911 N N . LEU A 1 122 ? 4.606 9.403 13.331 1.00 66.25 122 LEU A N 1
ATOM 912 C CA . LEU A 1 122 ? 4.258 10.298 14.441 1.00 66.25 122 LEU A CA 1
ATOM 913 C C . LEU A 1 122 ? 4.468 11.779 14.089 1.00 66.25 122 LEU A C 1
ATOM 915 O O . LEU A 1 122 ? 3.679 12.629 14.500 1.00 66.25 122 LEU A O 1
ATOM 919 N N . GLU A 1 123 ? 5.502 12.087 13.306 1.00 72.88 123 GLU A N 1
ATOM 920 C CA . GLU A 1 123 ? 5.808 13.439 12.829 1.00 72.88 123 GLU A CA 1
ATOM 921 C C . GLU A 1 123 ? 4.956 13.877 11.620 1.00 72.88 123 GLU A C 1
ATOM 923 O O . GLU A 1 123 ? 5.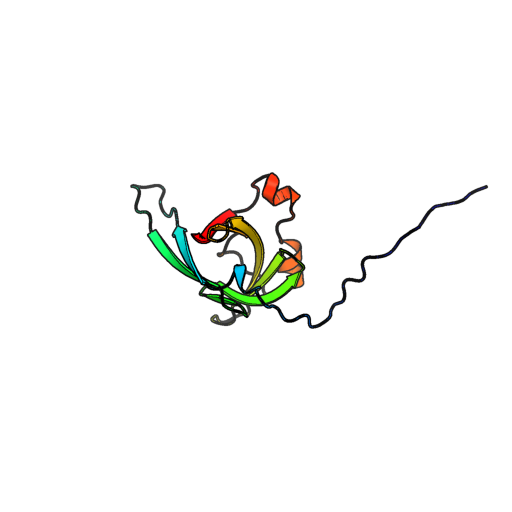105 15.009 11.161 1.00 72.88 123 GLU A O 1
ATOM 928 N N . LYS A 1 124 ? 4.052 13.021 11.112 1.00 66.88 124 LYS A N 1
ATOM 929 C CA . LYS A 1 124 ? 3.180 13.290 9.950 1.00 66.88 124 LYS A CA 1
ATOM 930 C C . LYS A 1 124 ? 3.941 13.745 8.696 1.00 66.88 124 LYS A C 1
ATOM 932 O O . LYS A 1 124 ? 3.449 14.566 7.925 1.00 66.88 124 LYS A O 1
ATOM 937 N N . LYS A 1 125 ? 5.150 13.217 8.481 1.00 72.88 125 LYS A N 1
ATOM 938 C CA . LYS A 1 125 ? 5.983 13.544 7.305 1.00 72.88 125 LYS A CA 1
ATOM 939 C C . LYS A 1 125 ? 5.557 12.811 6.031 1.00 72.88 125 LYS A C 1
ATOM 941 O O . LYS A 1 125 ? 6.031 13.141 4.948 1.00 72.88 125 LYS A O 1
ATOM 946 N N . PHE A 1 126 ? 4.673 11.827 6.168 1.00 79.62 126 PHE A N 1
ATOM 947 C CA . PHE A 1 126 ? 4.202 10.956 5.099 1.00 79.62 126 PHE A CA 1
ATOM 948 C C . PHE A 1 126 ? 2.718 11.184 4.809 1.00 79.62 126 PHE A C 1
ATOM 950 O O . PHE A 1 126 ? 1.966 11.640 5.670 1.00 79.62 126 PHE A O 1
ATOM 957 N N . ASN A 1 127 ? 2.300 10.838 3.592 1.00 82.62 127 ASN A N 1
ATOM 958 C CA . ASN A 1 127 ? 0.896 10.862 3.212 1.00 82.62 127 ASN A CA 1
ATOM 959 C C . ASN A 1 127 ? 0.140 9.783 3.989 1.00 82.62 127 ASN A C 1
ATOM 961 O O . ASN A 1 127 ? 0.561 8.627 4.027 1.00 82.62 127 ASN A O 1
ATOM 965 N N . GLU A 1 128 ? -0.973 10.178 4.597 1.00 85.56 128 GLU A N 1
ATOM 966 C CA . GLU A 1 128 ? -1.861 9.300 5.351 1.00 85.56 128 GLU A CA 1
ATOM 967 C C . GLU A 1 128 ? -3.117 9.017 4.526 1.00 85.56 128 GLU A C 1
ATOM 969 O O . GLU A 1 128 ? -3.774 9.938 4.042 1.00 85.56 128 GLU A O 1
ATOM 974 N N . ILE A 1 129 ? -3.450 7.737 4.373 1.00 87.25 129 ILE A N 1
ATOM 975 C CA . ILE A 1 129 ? -4.666 7.268 3.715 1.00 87.25 129 ILE A CA 1
ATOM 976 C C . ILE A 1 129 ? -5.448 6.458 4.742 1.00 87.25 129 ILE A C 1
ATOM 978 O O . ILE A 1 129 ? -4.940 5.478 5.288 1.00 87.25 129 ILE A O 1
ATOM 982 N N . MET A 1 130 ? -6.677 6.880 5.022 1.00 88.88 130 MET A N 1
ATOM 983 C CA . MET A 1 130 ? -7.578 6.164 5.921 1.00 88.88 130 MET A CA 1
ATOM 984 C C . MET A 1 130 ? -8.539 5.297 5.110 1.00 88.88 130 MET A C 1
ATOM 986 O O . MET A 1 130 ? -9.136 5.768 4.141 1.00 88.88 130 MET A O 1
ATOM 990 N N . LEU A 1 131 ? -8.649 4.039 5.518 1.00 89.19 131 LEU A N 1
ATOM 991 C CA . LEU A 1 131 ? -9.518 3.006 4.974 1.00 89.19 131 LEU A CA 1
ATOM 992 C C . LEU A 1 131 ? -10.607 2.725 6.016 1.00 89.19 131 LEU A C 1
ATOM 994 O O . LEU A 1 131 ? -10.271 2.476 7.179 1.00 89.19 131 LEU A O 1
ATOM 998 N N . PHE A 1 132 ? -11.871 2.776 5.596 1.00 89.69 132 PHE A N 1
ATOM 999 C CA . PHE A 1 132 ? -13.061 2.585 6.437 1.00 89.69 132 PHE A CA 1
ATOM 1000 C C . PHE A 1 132 ? -13.974 1.484 5.905 1.00 89.69 132 PHE A C 1
ATOM 1002 O O . PHE A 1 132 ? -13.958 1.272 4.670 1.00 89.69 132 PHE A O 1
#

Foldseek 3Di:
DDDDDDPDPDDPPPPDPPQLFDPPLPFDKWWWWDPDDPDDDDTDIDIWGDHGFCIPPLAGFDDDDPQWTWGWDPVDPATWTAIKGWDDPDSQKIKIWGQDSPDTDRDNVVNVVRHDDPVCVVVVVTDIIIID

Organism: NCBI:txid1979941

InterPro domains:
  IPR055472 Domain of unknown function DUF7044 [PF23071] (19-118)

pLDDT: mean 76.42, std 17.03, range [37.0, 92.62]

Secondary structure (DSSP, 8-state):
--PPP------------------GGG-EEEEEEE---TTT---EEEEEEE-SSEEETTEEEEEEETTEEEEEE-SSSS-EEEEEEEEEEETTEEEEEES-TT--BSSHHHHHHTPPPHHHHHTT-SEEEEE-